Protein AF-A0A8J3V125-F1 (afdb_monomer_lite)

Foldseek 3Di:
DVLLVVLQVLLAVPDPVCLVVLLVQCPPPDLSSVLSSLSSQQPPPNYPDDDHDDCVSQQVSLLCQLVPPPDVSSVLSSLRRLLVCCPPDPSSQVSLVCQLVDPPDPSSVLSSQLSHPPHVVVDDD

Sequence (125 aa):
MVREQCCKLLDHLLVEDAVDEMIAMLDDPVPSVRVAAVHALSCDRCKTDACRPAEALVLAPGLRLLRHDPDAHVRAMAVELVGRFVHTSVEAEAALMRARQADPSTAVRKKSGWYAPGGTIYRRT

Organism: NCBI:txid487172

Secondary structure (DSSP, 8-state):
-HHHHHHHHHHHH--GGGHHHHHHGGG-SSHHHHHHHHHHHH-TTT-SS-----HHHHHHHHHHHHHH-S-HHHHHHHHHHHHTTTTT-HHHHHHHHHHHHH-S-HHHHHHHHHHSTT-SS----

Structure (mmCIF, N/CA/C/O backbone):
data_AF-A0A8J3V125-F1
#
_entry.id   AF-A0A8J3V125-F1
#
loop_
_atom_site.group_PDB
_atom_site.id
_atom_site.type_symbol
_atom_site.label_atom_id
_atom_site.label_alt_id
_atom_site.label_comp_id
_atom_site.label_asym_id
_atom_site.label_entity_id
_atom_site.label_seq_id
_atom_site.pdbx_PDB_ins_code
_atom_site.Cartn_x
_atom_site.Cartn_y
_atom_site.Cartn_z
_atom_site.occupancy
_atom_site.B_iso_or_equiv
_atom_site.auth_seq_id
_atom_site.auth_comp_id
_atom_site.auth_asym_id
_atom_site.auth_atom_id
_atom_site.pdbx_PDB_model_num
ATOM 1 N N . MET A 1 1 ? -6.720 -7.391 -18.626 1.00 78.19 1 MET A N 1
ATOM 2 C CA . MET A 1 1 ? -7.907 -6.583 -18.982 1.00 78.19 1 MET A CA 1
ATOM 3 C C . MET A 1 1 ? -9.095 -6.882 -18.074 1.00 78.19 1 MET A C 1
ATOM 5 O O . MET A 1 1 ? -9.390 -6.008 -17.284 1.00 78.19 1 MET A O 1
ATOM 9 N N . VAL A 1 2 ? -9.723 -8.069 -18.080 1.00 94.56 2 VAL A N 1
ATOM 10 C CA . VAL A 1 2 ? -10.923 -8.328 -17.236 1.00 94.56 2 VAL A CA 1
ATOM 11 C C . VAL A 1 2 ? -10.672 -8.100 -15.738 1.00 94.56 2 VAL A C 1
ATOM 13 O O . VAL A 1 2 ? -11.331 -7.256 -15.151 1.00 94.56 2 VAL A O 1
ATOM 16 N N . ARG A 1 3 ? -9.665 -8.759 -15.142 1.00 95.69 3 ARG A N 1
ATOM 17 C CA . ARG A 1 3 ? -9.340 -8.617 -13.704 1.00 95.69 3 ARG A CA 1
ATOM 18 C C . ARG A 1 3 ? -9.099 -7.167 -13.279 1.00 95.69 3 ARG A C 1
ATOM 20 O O . ARG A 1 3 ? -9.672 -6.705 -12.307 1.00 95.69 3 ARG A O 1
ATOM 27 N N . GLU A 1 4 ? -8.320 -6.426 -14.064 1.00 96.38 4 GLU A N 1
ATOM 28 C CA . GLU A 1 4 ? -8.062 -5.002 -13.818 1.00 96.38 4 GLU A CA 1
ATOM 29 C C . GLU A 1 4 ? -9.354 -4.173 -13.831 1.00 96.38 4 GLU A C 1
ATOM 31 O O . GLU A 1 4 ? -9.537 -3.311 -12.978 1.00 96.38 4 GLU A O 1
ATOM 36 N N . GLN A 1 5 ? -10.252 -4.427 -14.788 1.00 95.12 5 GLN A N 1
ATOM 37 C CA . GLN A 1 5 ? -11.532 -3.721 -14.866 1.00 95.12 5 GLN A CA 1
ATOM 38 C C . GLN A 1 5 ? -12.461 -4.104 -13.710 1.00 95.12 5 GLN A C 1
ATOM 40 O O . GLN A 1 5 ? -13.132 -3.229 -13.174 1.00 95.12 5 GLN A O 1
ATOM 45 N N . CYS A 1 6 ? -12.447 -5.364 -13.265 1.00 94.81 6 CYS A N 1
ATOM 46 C CA . CYS A 1 6 ? -13.151 -5.771 -12.049 1.00 94.81 6 CYS A CA 1
ATOM 47 C C . CYS A 1 6 ? -12.616 -5.022 -10.822 1.00 94.81 6 CYS A C 1
ATOM 49 O O . CYS A 1 6 ? -13.411 -4.490 -10.056 1.00 94.81 6 CYS A O 1
ATOM 51 N N . CYS A 1 7 ? -11.291 -4.898 -10.668 1.00 94.88 7 CYS A N 1
ATOM 52 C CA . CYS A 1 7 ? -10.706 -4.115 -9.577 1.00 94.88 7 CYS A CA 1
ATOM 53 C C . CYS A 1 7 ? -11.135 -2.644 -9.627 1.00 94.88 7 CYS A C 1
ATOM 55 O O . CYS A 1 7 ? -11.462 -2.072 -8.597 1.00 94.88 7 CYS A O 1
ATOM 57 N N . LYS A 1 8 ? -11.183 -2.035 -10.819 1.00 93.25 8 LYS A N 1
ATOM 58 C CA . LYS A 1 8 ? -11.652 -0.648 -10.990 1.00 93.25 8 LYS A CA 1
ATOM 59 C C . LYS A 1 8 ? -13.137 -0.482 -10.682 1.00 93.25 8 LYS A C 1
ATOM 61 O O . LYS A 1 8 ? -13.525 0.528 -10.115 1.00 93.25 8 LYS A O 1
ATOM 66 N N . LEU A 1 9 ? -13.968 -1.459 -11.038 1.00 92.44 9 LEU A N 1
ATOM 67 C CA . LEU A 1 9 ? -15.381 -1.450 -10.667 1.00 92.44 9 LEU A CA 1
ATOM 68 C C . LEU A 1 9 ? -15.539 -1.530 -9.141 1.00 92.44 9 LEU A C 1
ATOM 70 O O . LEU A 1 9 ? -16.270 -0.739 -8.547 1.00 92.44 9 LEU A O 1
ATOM 74 N N . LEU A 1 10 ? -14.812 -2.454 -8.512 1.00 91.56 10 LEU A N 1
ATOM 75 C CA . LEU A 1 10 ? -14.825 -2.649 -7.064 1.00 91.56 10 LEU A CA 1
ATOM 76 C C . LEU A 1 10 ? -14.138 -1.513 -6.295 1.00 91.56 10 LEU A C 1
ATOM 78 O O . LEU A 1 10 ? -14.423 -1.347 -5.121 1.00 91.56 10 LEU A O 1
ATOM 82 N N . ASP A 1 11 ? -13.308 -0.677 -6.919 1.00 90.50 11 ASP A N 1
ATOM 83 C CA . ASP A 1 11 ? -12.802 0.548 -6.279 1.00 90.50 11 ASP A CA 1
ATOM 84 C C . ASP A 1 11 ? -13.940 1.504 -5.877 1.00 90.50 11 ASP A C 1
ATOM 86 O O . ASP A 1 11 ? -13.885 2.153 -4.831 1.00 90.50 11 ASP A O 1
ATOM 90 N N . HIS A 1 12 ? -15.008 1.540 -6.677 1.00 90.50 12 HIS A N 1
ATOM 91 C CA . HIS A 1 12 ? -16.193 2.348 -6.399 1.00 90.50 12 HIS A CA 1
ATOM 92 C C . HIS A 1 12 ? -17.241 1.608 -5.557 1.00 90.50 12 HIS A C 1
ATOM 94 O O . HIS A 1 12 ? -17.932 2.240 -4.758 1.00 90.50 12 HIS A O 1
ATOM 100 N N . LEU A 1 13 ? -17.352 0.286 -5.733 1.00 89.88 13 LEU A N 1
ATOM 101 C CA . LEU A 1 13 ? -18.458 -0.546 -5.235 1.00 89.88 13 LEU A CA 1
ATOM 102 C C . LEU A 1 13 ? -17.993 -1.695 -4.324 1.00 89.88 13 LEU A C 1
ATOM 104 O O . LEU A 1 13 ? -18.577 -2.778 -4.352 1.00 89.88 13 LEU A O 1
ATOM 108 N N . LEU A 1 14 ? -16.906 -1.504 -3.571 1.00 89.31 14 LEU A N 1
ATOM 109 C CA . LEU A 1 14 ? -16.365 -2.558 -2.713 1.00 89.31 14 LEU A CA 1
ATOM 110 C C . LEU A 1 14 ? -17.402 -2.992 -1.669 1.00 89.31 14 LEU A C 1
ATOM 112 O O . LEU A 1 14 ? -17.991 -2.155 -0.986 1.00 89.31 14 LEU A O 1
ATOM 116 N N . VAL A 1 15 ? -17.560 -4.304 -1.515 1.00 90.06 15 VAL A N 1
ATOM 117 C CA . VAL A 1 15 ? -18.377 -4.947 -0.478 1.00 90.06 15 VAL A CA 1
ATOM 118 C C . VAL A 1 15 ? -17.496 -5.859 0.372 1.00 90.06 15 VAL A C 1
ATOM 120 O O . VAL A 1 15 ? -16.454 -6.314 -0.102 1.00 90.06 15 VAL A O 1
ATOM 123 N N . GLU A 1 16 ? -17.906 -6.126 1.614 1.00 89.62 16 GLU A N 1
ATOM 124 C CA . GLU A 1 16 ? -17.122 -6.926 2.570 1.00 89.62 16 GLU A CA 1
ATOM 125 C C . GLU A 1 16 ? -16.783 -8.319 2.024 1.00 89.62 16 GLU A C 1
ATOM 127 O O . GLU A 1 16 ? -15.624 -8.726 2.083 1.00 89.62 16 GLU A O 1
ATOM 132 N N . ASP A 1 17 ? -17.750 -8.976 1.379 1.00 90.94 17 ASP A N 1
ATOM 133 C CA . ASP A 1 17 ? -17.594 -10.311 0.783 1.00 90.94 17 ASP A CA 1
ATOM 134 C C . ASP A 1 17 ? -16.564 -10.375 -0.356 1.00 90.94 17 ASP A C 1
ATOM 136 O O . ASP A 1 17 ? -16.200 -11.466 -0.767 1.00 90.94 17 ASP A O 1
ATOM 140 N N . ALA A 1 18 ? -16.118 -9.231 -0.890 1.00 92.44 18 ALA A N 1
ATOM 141 C CA . ALA A 1 18 ? -15.145 -9.155 -1.982 1.00 92.44 18 ALA A CA 1
ATOM 142 C C . ALA A 1 18 ? -13.748 -8.699 -1.519 1.00 92.44 18 ALA A C 1
ATOM 144 O O . ALA A 1 18 ? -12.850 -8.494 -2.345 1.00 92.44 18 ALA A O 1
ATOM 145 N N . VAL A 1 19 ? -13.558 -8.455 -0.215 1.00 93.69 19 VAL A N 1
ATOM 146 C CA . VAL A 1 19 ? -12.294 -7.935 0.329 1.00 93.69 19 VAL A CA 1
ATOM 147 C C . VAL A 1 19 ? -11.174 -8.963 0.194 1.00 93.69 19 VAL A C 1
ATOM 149 O O . VAL A 1 19 ? -10.066 -8.593 -0.200 1.00 93.69 19 VAL A O 1
ATOM 152 N N . ASP A 1 20 ? -11.454 -10.237 0.460 1.00 95.19 20 ASP A N 1
ATOM 153 C CA . ASP A 1 20 ? -10.453 -11.304 0.379 1.00 95.19 20 ASP A CA 1
ATOM 154 C C . ASP A 1 20 ? -9.996 -11.533 -1.069 1.00 95.19 20 ASP A C 1
ATOM 156 O O . ASP A 1 20 ? -8.795 -11.625 -1.340 1.00 95.19 20 ASP A O 1
ATOM 160 N N . GLU A 1 21 ? -10.919 -11.516 -2.034 1.00 95.31 21 GLU A N 1
ATOM 161 C CA . GLU A 1 21 ? -10.596 -11.566 -3.460 1.00 95.31 21 GLU A CA 1
ATOM 162 C C . GLU A 1 21 ? -9.778 -10.347 -3.887 1.00 95.31 21 GLU A C 1
ATOM 164 O O . GLU A 1 21 ? -8.826 -10.479 -4.661 1.00 95.31 21 GLU A O 1
ATOM 169 N N . MET A 1 22 ? -10.103 -9.160 -3.368 1.00 95.44 22 MET A N 1
ATOM 170 C CA . MET A 1 22 ? -9.336 -7.951 -3.656 1.00 95.44 22 MET A CA 1
ATOM 171 C C . MET A 1 22 ? -7.908 -8.037 -3.105 1.00 95.44 22 MET A C 1
ATOM 173 O O . MET A 1 22 ? -6.958 -7.629 -3.776 1.00 95.44 22 MET A O 1
ATOM 177 N N . ILE A 1 23 ? -7.734 -8.606 -1.910 1.00 97.06 23 ILE A N 1
ATOM 178 C CA . ILE A 1 23 ? -6.416 -8.866 -1.322 1.00 97.06 23 ILE A CA 1
ATOM 179 C C . ILE A 1 23 ? -5.649 -9.889 -2.164 1.00 97.06 23 ILE A C 1
ATOM 181 O O . ILE A 1 23 ? -4.462 -9.686 -2.417 1.00 97.06 23 ILE A O 1
ATOM 185 N N . ALA A 1 24 ? -6.304 -10.934 -2.674 1.00 97.25 24 ALA A N 1
ATOM 186 C CA . ALA A 1 24 ? -5.667 -11.903 -3.565 1.00 97.25 24 ALA A CA 1
ATOM 187 C C . ALA A 1 24 ? -5.150 -11.258 -4.867 1.00 97.25 24 ALA A C 1
ATOM 189 O O . ALA A 1 24 ? -4.112 -11.663 -5.395 1.00 97.25 24 ALA A O 1
ATOM 190 N N . MET A 1 25 ? -5.817 -10.213 -5.376 1.00 98.12 25 MET A N 1
ATOM 191 C CA . MET A 1 25 ? -5.358 -9.471 -6.562 1.00 98.12 25 MET A CA 1
ATOM 192 C C . MET A 1 25 ? -4.065 -8.676 -6.331 1.00 98.12 25 MET A C 1
ATOM 194 O O . MET A 1 25 ? -3.433 -8.244 -7.298 1.00 98.12 25 MET A O 1
ATOM 198 N N . LEU A 1 26 ? -3.617 -8.516 -5.083 1.00 98.12 26 LEU A N 1
ATOM 199 C CA . LEU A 1 26 ? -2.311 -7.932 -4.777 1.00 98.12 26 LEU A CA 1
ATOM 200 C C . LEU A 1 26 ? -1.142 -8.826 -5.203 1.00 98.12 26 LEU A C 1
ATOM 202 O O . LEU A 1 26 ? -0.041 -8.314 -5.363 1.00 98.12 26 LEU A O 1
ATOM 206 N N . ASP A 1 27 ? -1.364 -10.119 -5.438 1.00 97.69 27 ASP A N 1
ATOM 207 C CA . ASP A 1 27 ? -0.337 -11.052 -5.916 1.00 97.69 27 ASP A CA 1
ATOM 208 C C . ASP A 1 27 ? -0.516 -11.393 -7.415 1.00 97.69 27 ASP A C 1
ATOM 210 O O . ASP A 1 27 ? 0.105 -12.317 -7.942 1.00 97.69 27 ASP A O 1
ATOM 214 N N . ASP A 1 28 ? -1.350 -10.633 -8.138 1.00 98.38 28 ASP A N 1
ATOM 215 C CA . ASP A 1 28 ? -1.570 -10.820 -9.575 1.00 98.38 28 ASP A CA 1
ATOM 216 C C . ASP A 1 28 ? -0.257 -10.665 -10.367 1.00 98.38 28 ASP A C 1
ATOM 218 O O . ASP A 1 28 ? 0.478 -9.698 -10.139 1.00 98.38 28 ASP A O 1
ATOM 222 N N . PRO A 1 29 ? 0.052 -11.533 -11.351 1.00 97.69 29 PRO A N 1
ATOM 223 C CA . PRO A 1 29 ? 1.268 -11.394 -12.157 1.00 97.69 29 PRO A CA 1
ATOM 224 C C . PRO A 1 29 ? 1.337 -10.071 -12.938 1.00 97.69 29 PRO A C 1
ATOM 226 O O . PRO A 1 29 ? 2.430 -9.604 -13.263 1.00 97.69 29 PRO A O 1
ATOM 229 N N . VAL A 1 30 ? 0.195 -9.443 -13.233 1.00 98.19 30 VAL A N 1
ATOM 230 C CA . VAL A 1 30 ? 0.112 -8.215 -14.027 1.00 98.19 30 VAL A CA 1
ATOM 231 C C . VAL A 1 30 ? 0.154 -6.977 -13.116 1.00 98.19 30 VAL A C 1
ATOM 233 O O . VAL A 1 30 ? -0.776 -6.770 -12.333 1.00 98.19 30 VAL A O 1
ATOM 236 N N . PRO A 1 31 ? 1.157 -6.083 -13.254 1.00 98.31 31 PRO A N 1
ATOM 237 C CA . PRO A 1 31 ? 1.294 -4.906 -12.390 1.00 98.31 31 PRO A CA 1
ATOM 238 C C . PRO A 1 31 ? 0.085 -3.965 -12.398 1.00 98.31 31 PRO A C 1
ATOM 240 O O . PRO A 1 31 ? -0.258 -3.403 -11.361 1.00 98.31 31 PRO A O 1
ATOM 243 N N . SER A 1 32 ? -0.604 -3.815 -13.538 1.00 98.12 32 SER A N 1
ATOM 244 C CA . SER A 1 32 ? -1.799 -2.961 -13.622 1.00 98.12 32 SER A CA 1
ATOM 245 C C . SER A 1 32 ? -2.959 -3.480 -12.769 1.00 98.12 32 SER A C 1
ATOM 247 O O . SER A 1 32 ? -3.712 -2.678 -12.219 1.00 98.12 32 SER A O 1
ATOM 249 N N . VAL A 1 33 ? -3.080 -4.803 -12.602 1.00 98.50 33 VAL A N 1
ATOM 250 C CA . VAL A 1 33 ? -4.086 -5.401 -11.714 1.00 98.50 33 VAL A CA 1
ATOM 251 C C . VAL A 1 33 ? -3.725 -5.132 -10.259 1.00 98.50 33 VAL A C 1
ATOM 253 O O . VAL A 1 33 ? -4.584 -4.677 -9.509 1.00 98.50 33 VAL A O 1
ATOM 256 N N . ARG A 1 34 ? -2.451 -5.311 -9.881 1.00 98.56 34 ARG A N 1
ATOM 257 C CA . ARG A 1 34 ? -1.977 -4.998 -8.524 1.00 98.56 34 ARG A CA 1
ATOM 258 C C . ARG A 1 34 ? -2.193 -3.526 -8.180 1.00 98.56 34 ARG A C 1
ATOM 260 O O . ARG A 1 34 ? -2.700 -3.216 -7.112 1.00 98.56 34 ARG A O 1
ATOM 267 N N . VAL A 1 35 ? -1.887 -2.611 -9.101 1.00 98.25 35 VAL A N 1
ATOM 268 C CA . VAL A 1 35 ? -2.161 -1.169 -8.950 1.00 98.25 35 VAL A CA 1
ATOM 269 C C . VAL A 1 35 ? -3.645 -0.899 -8.713 1.00 98.25 35 VAL A C 1
ATOM 271 O O . VAL A 1 35 ? -3.981 -0.163 -7.785 1.00 98.25 35 VAL A O 1
ATOM 274 N N . ALA A 1 36 ? -4.525 -1.495 -9.521 1.00 97.31 36 ALA A N 1
ATOM 275 C CA . ALA A 1 36 ? -5.965 -1.319 -9.371 1.00 97.31 36 ALA A CA 1
ATOM 276 C C . ALA A 1 36 ? -6.469 -1.882 -8.031 1.00 97.31 36 ALA A C 1
ATOM 278 O O . ALA A 1 36 ? -7.257 -1.225 -7.359 1.00 97.31 36 ALA A O 1
ATOM 279 N N . ALA A 1 37 ? -5.967 -3.044 -7.608 1.00 97.56 37 ALA A N 1
ATOM 280 C CA . ALA A 1 37 ? -6.317 -3.654 -6.329 1.00 97.56 37 ALA A CA 1
ATOM 281 C C . ALA A 1 37 ? -5.829 -2.826 -5.130 1.00 97.56 37 ALA A C 1
ATOM 283 O O . ALA A 1 37 ? -6.590 -2.572 -4.199 1.00 97.56 37 ALA A O 1
ATOM 284 N N . VAL A 1 38 ? -4.591 -2.318 -5.171 1.00 97.25 38 VAL A N 1
ATOM 285 C CA . VAL A 1 38 ? -4.078 -1.421 -4.124 1.00 97.25 38 VAL A CA 1
ATOM 286 C C . VAL A 1 38 ? -4.929 -0.158 -4.028 1.00 97.25 38 VAL A C 1
ATOM 288 O O . VAL A 1 38 ? -5.253 0.253 -2.917 1.00 97.25 38 VAL A O 1
ATOM 291 N N . HIS A 1 39 ? -5.309 0.441 -5.162 1.00 95.38 39 HIS A N 1
ATOM 292 C CA . HIS A 1 39 ? -6.184 1.617 -5.179 1.00 95.38 39 HIS A CA 1
ATOM 293 C C . HIS A 1 39 ? -7.544 1.305 -4.538 1.00 95.38 39 HIS A C 1
ATOM 295 O O . HIS A 1 39 ? -7.966 2.015 -3.623 1.00 95.38 39 HIS A O 1
ATOM 301 N N . ALA A 1 40 ? -8.166 0.190 -4.938 1.00 93.94 40 ALA A N 1
ATOM 302 C CA . ALA A 1 40 ? -9.434 -0.278 -4.387 1.00 93.94 40 ALA A CA 1
ATOM 303 C C . ALA A 1 40 ? -9.374 -0.519 -2.872 1.00 93.94 40 ALA A C 1
ATOM 305 O O . ALA A 1 40 ? -10.348 -0.264 -2.169 1.00 93.94 40 ALA A O 1
ATOM 306 N N . LEU A 1 41 ? -8.230 -0.923 -2.320 1.00 94.06 41 LEU A N 1
ATOM 307 C CA . LEU A 1 41 ? -8.063 -1.120 -0.876 1.00 94.06 41 LEU A CA 1
ATOM 308 C C . LEU A 1 41 ? -7.645 0.150 -0.114 1.00 94.06 41 LEU A C 1
ATOM 310 O O . LEU A 1 41 ? -7.745 0.175 1.113 1.00 94.06 41 LEU A O 1
ATOM 314 N N . SER A 1 42 ? -7.173 1.203 -0.794 1.00 90.69 42 SER A N 1
ATOM 315 C CA . SER A 1 42 ? -6.574 2.383 -0.148 1.00 90.69 42 SER A CA 1
ATOM 316 C C . SER A 1 42 ? -7.371 3.680 -0.295 1.00 90.69 42 SER A C 1
ATOM 318 O O . SER A 1 42 ? -7.343 4.516 0.609 1.00 90.69 42 SER A O 1
ATOM 320 N N . CYS A 1 43 ? -8.067 3.881 -1.415 1.00 89.44 43 CYS A N 1
ATOM 321 C CA . CYS A 1 43 ? -8.632 5.179 -1.759 1.00 89.44 43 CYS A CA 1
ATOM 322 C C . CYS A 1 43 ? -10.026 5.369 -1.160 1.00 89.44 43 CYS A C 1
ATOM 324 O O . CYS A 1 43 ? -10.992 4.753 -1.601 1.00 89.44 43 CYS A O 1
ATOM 326 N N . ASP A 1 44 ? -10.161 6.267 -0.188 1.00 83.62 44 ASP A N 1
ATOM 327 C CA . ASP A 1 44 ? -11.474 6.610 0.373 1.00 83.62 44 ASP A CA 1
ATOM 328 C C . ASP A 1 44 ? -12.284 7.545 -0.540 1.00 83.62 44 ASP A C 1
ATOM 330 O O . ASP A 1 44 ? -13.499 7.620 -0.420 1.00 83.62 44 ASP A O 1
ATOM 334 N N . ARG A 1 45 ? -11.622 8.277 -1.448 1.00 84.75 45 ARG A N 1
ATOM 335 C CA . ARG A 1 45 ? -12.274 9.282 -2.310 1.00 84.75 45 ARG A CA 1
ATOM 336 C C . ARG A 1 45 ? -13.070 8.672 -3.460 1.00 84.75 45 ARG A C 1
ATOM 338 O O . ARG A 1 45 ? -14.017 9.296 -3.922 1.00 84.75 45 ARG A O 1
ATOM 345 N N . CYS A 1 46 ? -12.646 7.510 -3.955 1.00 85.50 46 CYS A N 1
ATOM 346 C CA . CYS A 1 46 ? -13.316 6.828 -5.063 1.00 85.50 46 CYS A CA 1
ATOM 347 C C . CYS A 1 46 ? -14.536 6.026 -4.600 1.00 85.50 46 CYS A C 1
ATOM 349 O O . CYS A 1 46 ? -15.426 5.759 -5.407 1.00 85.50 46 CYS A O 1
ATOM 351 N N . LYS A 1 47 ? -14.605 5.674 -3.312 1.00 80.62 47 LYS A N 1
ATOM 352 C CA . LYS A 1 47 ? -15.681 4.853 -2.759 1.00 80.62 47 LYS A CA 1
ATOM 353 C C . LYS A 1 47 ? -16.947 5.673 -2.571 1.00 80.62 47 LYS A C 1
ATOM 355 O O . LYS A 1 47 ? -16.932 6.704 -1.900 1.00 80.62 47 LYS A O 1
ATOM 360 N N . THR A 1 48 ? -18.044 5.190 -3.146 1.00 71.81 48 THR A N 1
ATOM 361 C CA . THR A 1 48 ? -19.382 5.750 -2.911 1.00 71.81 48 THR A CA 1
ATOM 362 C C . THR A 1 48 ? -20.056 5.150 -1.679 1.00 71.81 48 THR A C 1
ATOM 364 O O . THR A 1 48 ? -20.943 5.787 -1.120 1.00 71.81 48 THR A O 1
ATOM 367 N N . ASP A 1 49 ? -19.623 3.959 -1.252 1.00 62.41 49 ASP A N 1
ATOM 368 C CA . ASP A 1 49 ? -20.144 3.233 -0.088 1.00 62.41 49 ASP A CA 1
ATOM 369 C C . ASP A 1 49 ? -19.030 2.889 0.928 1.00 62.41 49 ASP A C 1
ATOM 371 O O . ASP A 1 49 ? -17.836 2.984 0.637 1.00 62.41 49 ASP A O 1
ATOM 375 N N . ALA A 1 50 ? -19.415 2.541 2.155 1.00 64.94 50 ALA A N 1
ATOM 376 C CA . ALA A 1 50 ? -18.588 2.610 3.358 1.00 64.94 50 ALA A CA 1
ATOM 377 C C . ALA A 1 50 ? -17.588 1.456 3.576 1.00 64.94 50 ALA A C 1
ATOM 379 O O . ALA A 1 50 ? -16.927 1.449 4.618 1.00 64.94 50 ALA A O 1
ATOM 380 N N . CYS A 1 51 ? -17.433 0.500 2.648 1.00 81.00 51 CYS A N 1
ATOM 381 C CA . CYS A 1 51 ? -16.537 -0.639 2.872 1.00 81.00 51 CYS A CA 1
ATOM 382 C C . CYS A 1 51 ? -15.071 -0.179 2.972 1.00 81.00 51 CYS A C 1
ATOM 384 O O . CYS A 1 51 ? -14.417 0.191 1.990 1.00 81.00 51 CYS A O 1
ATOM 386 N N . ARG A 1 52 ? -14.552 -0.193 4.202 1.00 84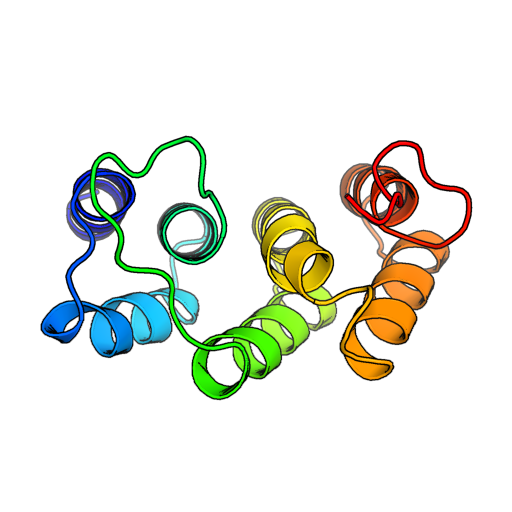.44 52 ARG A N 1
ATOM 387 C CA . ARG A 1 52 ? -13.181 0.176 4.555 1.00 84.44 52 ARG A CA 1
ATOM 388 C C . ARG A 1 52 ? -12.531 -1.040 5.210 1.00 84.44 52 ARG A C 1
ATOM 390 O O . ARG A 1 52 ? -12.799 -1.292 6.383 1.00 84.44 52 ARG A O 1
ATOM 397 N N . PRO A 1 53 ? -11.683 -1.784 4.480 1.00 86.81 53 PRO A N 1
ATOM 398 C CA . PRO A 1 53 ? -11.011 -2.952 5.033 1.00 86.81 53 PRO A CA 1
ATOM 399 C C . PRO A 1 53 ? -10.212 -2.601 6.291 1.00 86.81 53 PRO A C 1
ATOM 401 O O . PRO A 1 53 ? -9.535 -1.568 6.337 1.00 86.81 53 PRO A O 1
ATOM 404 N N . ALA A 1 54 ? -10.282 -3.468 7.300 1.00 89.69 54 ALA A N 1
ATOM 405 C CA . ALA A 1 54 ? -9.558 -3.288 8.551 1.00 89.69 54 ALA A CA 1
ATOM 406 C C . ALA A 1 54 ? -8.036 -3.321 8.334 1.00 89.69 54 ALA A C 1
ATOM 408 O O . ALA A 1 54 ? -7.535 -4.079 7.501 1.00 89.69 54 ALA A O 1
ATOM 409 N N . GLU A 1 55 ? -7.290 -2.559 9.144 1.00 92.69 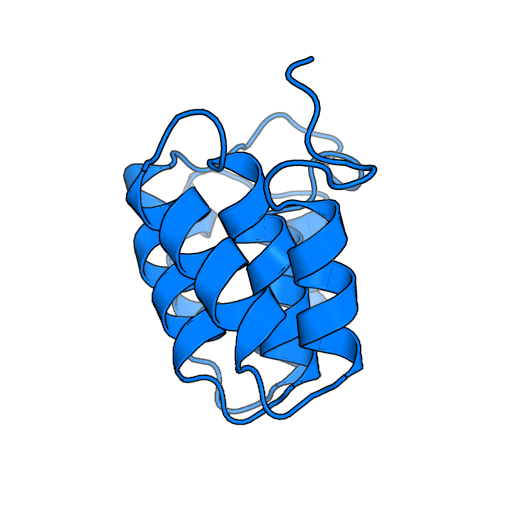55 GLU A N 1
ATOM 410 C CA . GLU A 1 55 ? -5.817 -2.511 9.116 1.00 92.69 55 GLU A CA 1
ATOM 411 C C . GLU A 1 55 ? -5.191 -3.914 9.113 1.00 92.69 55 GLU A C 1
ATOM 413 O O . GLU A 1 55 ? -4.302 -4.196 8.309 1.00 92.69 55 GLU A O 1
ATOM 418 N N . ALA A 1 56 ? -5.716 -4.811 9.955 1.00 93.31 56 ALA A N 1
ATOM 419 C CA . ALA A 1 56 ? -5.233 -6.181 10.113 1.00 93.31 56 ALA A CA 1
ATOM 420 C C . ALA A 1 56 ? -5.254 -7.007 8.814 1.00 93.31 56 ALA A C 1
ATOM 422 O O . ALA A 1 56 ? -4.454 -7.928 8.673 1.00 93.31 56 ALA A O 1
ATOM 423 N N . LEU A 1 57 ? -6.135 -6.674 7.864 1.00 94.50 57 LEU A N 1
ATOM 424 C CA . LEU A 1 57 ? -6.246 -7.381 6.588 1.00 94.50 57 LEU A CA 1
ATOM 425 C C . LEU A 1 57 ? -5.286 -6.825 5.533 1.00 94.50 57 LEU A C 1
ATOM 427 O O . LEU A 1 57 ? -4.728 -7.578 4.738 1.00 94.50 57 LEU A O 1
ATOM 431 N N . VAL A 1 58 ? -5.077 -5.506 5.514 1.00 95.56 58 VAL A N 1
ATOM 432 C CA . VAL A 1 58 ? -4.439 -4.831 4.369 1.00 95.56 58 VAL A CA 1
ATOM 433 C C . VAL A 1 58 ? -3.034 -4.305 4.641 1.00 95.56 58 VAL A C 1
ATOM 435 O O . VAL A 1 58 ? -2.265 -4.126 3.693 1.00 95.56 58 VAL A O 1
ATOM 438 N N . LEU A 1 59 ? -2.652 -4.084 5.904 1.00 96.94 59 LEU A N 1
ATOM 439 C CA . LEU A 1 59 ? -1.348 -3.501 6.217 1.00 96.94 59 LEU A CA 1
ATOM 440 C C . LEU A 1 59 ? -0.201 -4.448 5.846 1.00 96.94 59 LEU A C 1
ATOM 442 O O . LEU A 1 59 ? 0.718 -4.038 5.138 1.00 96.94 59 LEU A O 1
ATOM 446 N N . ALA A 1 60 ? -0.258 -5.717 6.261 1.00 97.75 60 ALA A N 1
ATOM 447 C CA . ALA A 1 60 ? 0.805 -6.680 5.963 1.00 97.75 60 ALA A CA 1
ATOM 448 C C . ALA A 1 60 ? 1.011 -6.896 4.442 1.00 97.75 60 ALA A C 1
ATOM 450 O O . ALA A 1 60 ? 2.159 -6.813 3.986 1.00 97.75 60 ALA A O 1
ATOM 451 N N . PRO A 1 61 ? -0.044 -7.079 3.617 1.00 97.94 61 PRO A N 1
ATOM 452 C CA . PRO A 1 61 ? 0.097 -7.074 2.160 1.00 97.94 61 PRO A CA 1
ATOM 453 C C . PRO A 1 61 ? 0.671 -5.767 1.597 1.00 97.94 61 PRO A C 1
ATOM 455 O O . PRO A 1 61 ? 1.580 -5.805 0.767 1.00 97.94 61 PRO A O 1
ATOM 458 N N . GLY A 1 62 ? 0.214 -4.606 2.079 1.00 98.19 62 GLY A N 1
ATOM 459 C CA . GLY A 1 62 ? 0.732 -3.306 1.644 1.00 98.19 62 GLY A CA 1
ATOM 460 C C . GLY A 1 62 ? 2.227 -3.131 1.928 1.00 98.19 62 GLY A C 1
ATOM 461 O O . GLY A 1 62 ? 2.984 -2.687 1.062 1.00 98.19 62 GLY A O 1
ATOM 462 N N . LEU A 1 63 ? 2.681 -3.549 3.111 1.00 98.62 63 LEU A N 1
ATOM 463 C CA . LEU A 1 63 ? 4.094 -3.538 3.492 1.00 98.62 63 LEU A CA 1
ATOM 464 C C . LEU A 1 63 ? 4.936 -4.474 2.619 1.00 98.62 63 LEU A C 1
ATOM 466 O O . LEU A 1 63 ? 6.056 -4.111 2.248 1.00 98.62 63 LEU A O 1
ATOM 470 N N . ARG A 1 64 ? 4.410 -5.658 2.272 1.00 98.50 64 ARG A N 1
ATOM 471 C CA . ARG A 1 64 ? 5.065 -6.600 1.351 1.00 98.50 64 ARG A CA 1
ATOM 472 C C . ARG A 1 64 ? 5.255 -5.969 -0.025 1.00 98.50 64 ARG A C 1
ATOM 474 O O . ARG A 1 64 ? 6.372 -5.991 -0.539 1.00 98.50 64 ARG A O 1
ATOM 481 N N . LEU A 1 65 ? 4.206 -5.363 -0.585 1.00 98.69 65 LEU A N 1
ATOM 482 C CA . LEU A 1 65 ? 4.280 -4.692 -1.883 1.00 98.69 65 LEU A CA 1
ATOM 483 C C . LEU A 1 65 ? 5.290 -3.548 -1.869 1.00 98.69 65 LEU A C 1
ATOM 485 O O . LEU A 1 65 ? 6.179 -3.513 -2.715 1.00 98.69 65 LEU A O 1
ATOM 489 N N . LEU A 1 66 ? 5.222 -2.662 -0.872 1.00 98.75 66 LEU A N 1
ATOM 490 C CA . LEU A 1 66 ? 6.156 -1.541 -0.746 1.00 98.75 66 LEU A CA 1
ATOM 491 C C . LEU A 1 66 ? 7.619 -2.002 -0.662 1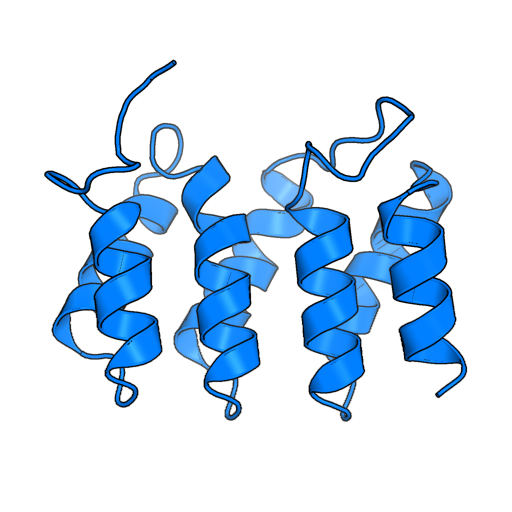.00 98.75 66 LEU A C 1
ATOM 493 O O . LEU A 1 66 ? 8.512 -1.293 -1.116 1.00 98.75 66 LEU A O 1
ATOM 497 N N . ARG A 1 67 ? 7.879 -3.178 -0.083 1.00 98.19 67 ARG A N 1
ATOM 498 C CA . ARG A 1 67 ? 9.239 -3.691 0.126 1.00 98.19 67 ARG A CA 1
ATOM 499 C C . ARG A 1 67 ? 9.775 -4.509 -1.044 1.00 98.19 67 ARG A C 1
ATOM 501 O O . ARG A 1 67 ? 10.982 -4.491 -1.277 1.00 98.19 67 ARG A O 1
ATOM 508 N N . HIS A 1 68 ? 8.912 -5.256 -1.728 1.00 97.94 68 HIS A N 1
ATOM 509 C CA . HIS A 1 68 ? 9.344 -6.347 -2.601 1.00 97.94 68 HIS A CA 1
ATOM 510 C C . HIS A 1 68 ? 8.747 -6.328 -4.004 1.00 97.94 68 HIS A C 1
ATOM 512 O O . HIS A 1 68 ? 9.229 -7.086 -4.843 1.00 97.94 68 HIS A O 1
ATOM 518 N N . ASP A 1 69 ? 7.739 -5.497 -4.295 1.00 98.69 69 ASP A N 1
ATOM 519 C CA . ASP A 1 69 ? 7.170 -5.501 -5.641 1.00 98.69 69 ASP A CA 1
ATOM 520 C C . ASP A 1 69 ? 8.217 -5.031 -6.668 1.00 98.69 69 ASP A C 1
ATOM 522 O O . ASP A 1 69 ? 8.833 -3.972 -6.475 1.00 98.69 69 ASP A O 1
ATOM 526 N N . PRO A 1 70 ? 8.452 -5.785 -7.758 1.00 98.25 70 PRO A N 1
ATOM 527 C CA . PRO A 1 70 ? 9.428 -5.392 -8.770 1.00 98.25 70 PRO A CA 1
ATOM 528 C C . PRO A 1 70 ? 9.029 -4.091 -9.480 1.00 98.25 70 PRO A C 1
ATOM 530 O O . PRO A 1 70 ? 9.896 -3.321 -9.900 1.00 98.25 70 PRO A O 1
ATOM 533 N N . ASP A 1 71 ? 7.730 -3.809 -9.578 1.00 98.75 71 ASP A N 1
ATOM 534 C CA . ASP A 1 71 ? 7.198 -2.657 -10.283 1.00 98.75 71 ASP A CA 1
ATOM 535 C C . ASP A 1 71 ? 7.144 -1.419 -9.372 1.00 98.75 71 ASP A C 1
ATOM 537 O O . ASP A 1 71 ? 6.482 -1.377 -8.332 1.00 98.75 71 ASP A O 1
ATOM 541 N N . ALA A 1 72 ? 7.852 -0.362 -9.774 1.00 98.62 72 ALA A N 1
ATOM 542 C CA . ALA A 1 72 ? 7.935 0.868 -8.992 1.00 98.62 72 ALA A CA 1
ATOM 543 C C . ALA A 1 72 ? 6.591 1.605 -8.870 1.00 98.62 72 ALA A C 1
ATOM 545 O O . ALA A 1 72 ? 6.389 2.341 -7.902 1.00 98.62 72 ALA A O 1
ATOM 546 N N . HIS A 1 73 ? 5.678 1.439 -9.830 1.00 98.56 73 HIS A N 1
ATOM 547 C CA . HIS A 1 73 ? 4.350 2.029 -9.753 1.00 98.56 73 HIS A CA 1
ATOM 548 C C . HIS A 1 73 ? 3.493 1.302 -8.715 1.00 98.56 73 HIS A C 1
ATOM 550 O O . HIS A 1 73 ? 2.856 1.971 -7.901 1.00 98.56 73 HIS A O 1
ATOM 556 N N . VAL A 1 74 ? 3.565 -0.033 -8.648 1.00 98.81 74 VAL A N 1
ATOM 557 C CA . VAL A 1 74 ? 2.910 -0.806 -7.577 1.00 98.81 74 VAL A CA 1
ATOM 558 C C . VAL A 1 74 ? 3.446 -0.387 -6.207 1.00 98.81 74 VAL A C 1
ATOM 560 O O . VAL A 1 74 ? 2.654 -0.068 -5.319 1.00 98.81 74 VAL A O 1
ATOM 563 N N . ARG A 1 75 ? 4.773 -0.268 -6.039 1.00 98.81 75 ARG A N 1
ATOM 564 C CA . ARG A 1 75 ? 5.363 0.230 -4.779 1.00 98.81 75 ARG A CA 1
ATOM 565 C C . ARG A 1 75 ? 4.883 1.638 -4.430 1.00 98.81 75 ARG A C 1
ATOM 567 O O . ARG A 1 75 ? 4.537 1.909 -3.283 1.00 98.81 75 ARG A O 1
ATOM 574 N N . ALA A 1 76 ? 4.798 2.536 -5.412 1.00 98.38 76 ALA A N 1
ATOM 575 C CA . ALA A 1 76 ? 4.270 3.881 -5.200 1.00 98.38 76 ALA A CA 1
ATOM 576 C C . ALA A 1 76 ? 2.783 3.869 -4.806 1.00 98.38 76 ALA A C 1
ATOM 578 O O . ALA A 1 76 ? 2.351 4.723 -4.036 1.00 98.38 76 ALA A O 1
ATOM 579 N N . MET A 1 77 ? 1.975 2.941 -5.314 1.00 97.81 77 MET A N 1
ATOM 580 C CA . MET A 1 77 ? 0.590 2.778 -4.863 1.00 97.81 77 MET A CA 1
ATOM 581 C C . MET A 1 77 ? 0.526 2.212 -3.444 1.00 97.81 77 MET A C 1
ATOM 583 O O . MET A 1 77 ? -0.253 2.703 -2.631 1.00 97.81 77 MET A O 1
ATOM 587 N N . ALA A 1 78 ? 1.400 1.263 -3.103 1.00 98.44 78 ALA A N 1
ATOM 588 C CA . ALA A 1 78 ? 1.481 0.696 -1.759 1.00 98.44 78 ALA A CA 1
ATOM 589 C C . ALA A 1 78 ? 1.806 1.753 -0.688 1.00 98.44 78 ALA A C 1
ATOM 591 O O . ALA A 1 78 ? 1.309 1.652 0.430 1.00 98.44 78 ALA A O 1
ATOM 592 N N . VAL A 1 79 ? 2.553 2.812 -1.033 1.00 98.31 79 VAL A N 1
ATOM 593 C CA . VAL A 1 79 ? 2.755 3.981 -0.153 1.00 98.31 79 VAL A CA 1
ATOM 594 C C . VAL A 1 79 ? 1.431 4.595 0.308 1.00 98.31 79 VAL A C 1
ATOM 596 O O . VAL A 1 79 ? 1.332 4.989 1.464 1.00 98.31 79 VAL A O 1
ATOM 599 N N . GLU A 1 80 ? 0.416 4.685 -0.558 1.00 95.12 80 GLU A N 1
ATOM 600 C CA . GLU A 1 80 ? -0.884 5.258 -0.175 1.00 95.12 80 GLU A CA 1
ATOM 601 C C . GLU A 1 80 ? -1.620 4.349 0.802 1.00 95.12 80 GLU A C 1
ATOM 603 O O . GLU A 1 80 ? -2.143 4.832 1.800 1.00 95.12 80 GLU A O 1
ATOM 608 N N . LEU A 1 81 ? -1.608 3.034 0.552 1.00 95.88 81 LEU A N 1
ATOM 609 C CA . LEU A 1 81 ? -2.223 2.050 1.441 1.00 95.88 81 LEU A CA 1
ATOM 610 C C . LEU A 1 81 ? -1.560 2.051 2.824 1.00 95.88 81 LEU A C 1
ATOM 612 O O . LEU A 1 81 ? -2.247 2.178 3.832 1.00 95.88 81 LEU A O 1
ATOM 616 N N . VAL A 1 82 ? -0.228 1.962 2.868 1.00 97.75 82 VAL A N 1
ATOM 617 C CA . VAL A 1 82 ? 0.554 1.987 4.116 1.00 97.75 82 VAL A CA 1
ATOM 618 C C . VAL A 1 82 ? 0.414 3.340 4.822 1.00 97.75 82 VAL A C 1
ATOM 620 O O . VAL A 1 82 ? 0.295 3.393 6.044 1.00 97.75 82 VAL A O 1
ATOM 623 N N . GLY A 1 83 ? 0.358 4.434 4.059 1.00 95.56 83 GLY A N 1
ATOM 624 C CA . GLY A 1 83 ? 0.178 5.798 4.556 1.00 95.56 83 GLY A CA 1
ATOM 625 C C . GLY A 1 83 ? -1.074 6.002 5.405 1.00 95.56 83 GLY A C 1
ATOM 626 O O . GLY A 1 83 ? -1.038 6.816 6.324 1.00 95.56 83 GLY A O 1
ATOM 627 N N . ARG A 1 84 ? -2.145 5.229 5.176 1.00 92.75 84 ARG A N 1
ATOM 628 C CA . ARG A 1 84 ? -3.377 5.285 5.989 1.00 92.75 84 ARG A CA 1
ATOM 629 C C . ARG A 1 84 ? -3.132 4.948 7.457 1.00 92.75 84 ARG A C 1
ATOM 631 O O . ARG A 1 84 ? -3.819 5.469 8.327 1.00 92.75 84 ARG A O 1
ATOM 638 N N . PHE A 1 85 ? -2.141 4.103 7.719 1.00 94.88 85 PHE A N 1
ATOM 639 C CA . PHE A 1 85 ? -1.849 3.562 9.044 1.00 94.88 85 PHE A CA 1
ATOM 640 C C . PHE A 1 85 ? -0.605 4.199 9.668 1.00 94.88 85 PHE A C 1
ATOM 642 O O . PHE A 1 85 ? -0.138 3.760 10.714 1.00 94.88 85 PHE A O 1
ATOM 649 N N . VAL A 1 86 ? -0.051 5.257 9.062 1.00 95.38 86 VAL A N 1
ATOM 650 C CA . VAL A 1 86 ? 1.211 5.855 9.525 1.00 95.38 86 VAL A CA 1
ATOM 651 C C . VAL A 1 86 ? 1.129 6.414 10.950 1.00 95.38 86 VAL A C 1
ATOM 653 O O . VAL A 1 86 ? 2.127 6.467 11.655 1.00 95.38 86 VAL A O 1
ATOM 656 N N . HIS A 1 87 ? -0.061 6.812 11.402 1.00 93.44 87 HIS A N 1
ATOM 657 C CA . HIS A 1 87 ? -0.267 7.374 12.739 1.00 93.44 87 HIS A CA 1
ATOM 658 C C . HIS A 1 87 ? -0.724 6.352 13.789 1.00 93.44 87 HIS A C 1
ATOM 660 O O . HIS A 1 87 ? -0.799 6.712 14.969 1.00 93.44 87 HIS A O 1
ATOM 666 N N . THR A 1 88 ? -1.044 5.124 13.366 1.00 93.56 88 THR A N 1
ATOM 667 C CA . THR A 1 88 ? -1.525 4.019 14.214 1.00 93.56 88 THR A CA 1
ATOM 668 C C . THR A 1 88 ? -0.546 2.847 14.267 1.00 93.56 88 THR A C 1
ATOM 670 O O . THR A 1 88 ? -0.575 2.087 15.231 1.00 93.56 88 THR A O 1
ATOM 673 N N . SER A 1 89 ? 0.368 2.736 13.297 1.00 95.75 89 SER A N 1
ATOM 674 C CA . SER A 1 89 ? 1.322 1.637 13.173 1.00 95.75 89 SER A CA 1
ATOM 675 C C . SER A 1 89 ? 2.760 2.129 13.027 1.00 95.75 89 SER A C 1
ATOM 677 O O . SER A 1 89 ? 3.152 2.739 12.029 1.00 95.75 89 SER A O 1
ATOM 679 N N . VAL A 1 90 ? 3.589 1.769 14.010 1.00 96.38 90 VAL A N 1
ATOM 680 C CA . VAL A 1 90 ? 5.041 2.015 13.986 1.00 96.38 90 VAL A CA 1
ATOM 681 C C . VAL A 1 90 ? 5.699 1.311 12.794 1.00 96.38 90 VAL A C 1
ATOM 683 O O . VAL A 1 90 ? 6.668 1.815 12.226 1.00 96.38 90 VAL A O 1
ATOM 686 N N . GLU A 1 91 ? 5.170 0.157 12.376 1.00 97.56 91 GLU A N 1
ATOM 687 C CA . GLU A 1 91 ? 5.691 -0.557 11.212 1.00 97.56 91 GLU A CA 1
ATOM 688 C C . GLU A 1 91 ? 5.412 0.202 9.909 1.00 97.56 91 GLU A C 1
ATOM 690 O O . GLU A 1 91 ? 6.304 0.301 9.060 1.00 97.56 91 GLU A O 1
ATOM 695 N N . ALA A 1 92 ? 4.219 0.792 9.771 1.00 97.81 92 ALA A N 1
ATOM 696 C CA . ALA A 1 92 ? 3.870 1.629 8.627 1.00 97.81 92 ALA A CA 1
ATOM 697 C C . ALA A 1 92 ? 4.791 2.856 8.524 1.00 97.81 92 ALA A C 1
ATOM 699 O O . ALA A 1 92 ? 5.371 3.108 7.464 1.00 97.81 92 ALA A O 1
ATOM 700 N N . GLU A 1 93 ? 5.003 3.572 9.634 1.00 97.88 93 GLU A N 1
ATOM 701 C CA . GLU A 1 93 ? 5.925 4.713 9.685 1.00 97.88 93 GLU A CA 1
ATOM 702 C C . GLU A 1 93 ? 7.358 4.308 9.312 1.00 97.88 93 GLU A C 1
ATOM 704 O O . GLU A 1 93 ? 7.983 4.925 8.441 1.00 97.88 93 GLU A O 1
ATOM 709 N N . ALA A 1 94 ? 7.867 3.224 9.904 1.00 98.25 94 ALA A N 1
ATOM 710 C CA . ALA A 1 94 ? 9.208 2.728 9.620 1.00 98.25 94 ALA A CA 1
ATOM 711 C C . ALA A 1 94 ? 9.375 2.316 8.148 1.00 98.25 94 ALA A C 1
ATOM 713 O O . ALA A 1 94 ? 10.418 2.578 7.543 1.00 98.25 94 ALA A O 1
ATOM 714 N N . ALA A 1 95 ? 8.364 1.685 7.547 1.00 98.56 95 ALA A N 1
ATOM 715 C CA . ALA A 1 95 ? 8.398 1.293 6.143 1.00 98.56 95 ALA A CA 1
ATOM 716 C C . ALA A 1 95 ? 8.431 2.507 5.204 1.00 98.56 95 ALA A C 1
ATOM 718 O O . ALA A 1 95 ? 9.245 2.534 4.278 1.00 98.56 95 ALA A O 1
ATOM 719 N N . LEU A 1 96 ? 7.628 3.539 5.474 1.00 98.50 96 LEU A N 1
ATOM 720 C CA . LEU A 1 96 ? 7.619 4.780 4.693 1.00 98.50 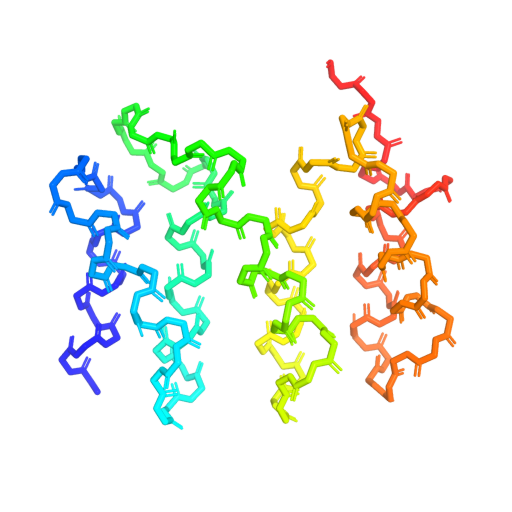96 LEU A CA 1
ATOM 721 C C . LEU A 1 96 ? 8.936 5.548 4.820 1.00 98.50 96 LEU A C 1
ATOM 723 O O . LEU A 1 96 ? 9.462 6.048 3.824 1.00 98.50 96 LEU A O 1
ATOM 727 N N . MET A 1 97 ? 9.519 5.592 6.019 1.00 98.44 97 MET A N 1
ATOM 728 C CA . MET A 1 97 ? 10.838 6.187 6.243 1.00 98.44 97 MET A CA 1
ATOM 729 C C . MET A 1 97 ? 11.940 5.450 5.474 1.00 98.44 97 MET A C 1
ATOM 731 O O . MET A 1 97 ? 12.766 6.097 4.827 1.00 98.44 97 MET A O 1
ATOM 735 N N . ARG A 1 98 ? 11.933 4.110 5.474 1.00 98.44 98 ARG A N 1
ATOM 736 C CA . ARG A 1 98 ? 12.879 3.305 4.680 1.00 98.44 98 ARG A CA 1
ATOM 737 C C . ARG A 1 98 ? 12.697 3.533 3.181 1.00 98.44 98 ARG A C 1
ATOM 739 O O . ARG A 1 98 ? 13.677 3.811 2.494 1.00 98.44 98 ARG A O 1
ATOM 746 N N . ALA A 1 99 ? 11.463 3.476 2.679 1.00 98.56 99 ALA A N 1
ATOM 747 C CA . ALA A 1 99 ? 11.169 3.685 1.263 1.00 98.56 99 ALA A CA 1
ATOM 748 C C . ALA A 1 99 ? 11.571 5.094 0.803 1.00 98.56 99 ALA A C 1
ATOM 750 O O . ALA A 1 99 ? 12.183 5.246 -0.250 1.00 98.56 99 ALA A O 1
ATOM 751 N N . ARG A 1 100 ? 11.334 6.125 1.627 1.00 98.38 100 ARG A N 1
ATOM 752 C CA . ARG A 1 100 ? 11.801 7.501 1.386 1.00 98.38 100 ARG A CA 1
ATOM 753 C C . ARG A 1 100 ? 13.318 7.581 1.193 1.00 98.38 100 ARG A C 1
ATOM 755 O O . ARG A 1 100 ? 13.774 8.362 0.362 1.00 98.38 100 ARG A O 1
ATOM 762 N N . GLN A 1 101 ? 14.086 6.820 1.969 1.00 98.19 101 GLN A N 1
ATOM 763 C CA . GLN A 1 101 ? 15.549 6.883 1.971 1.00 98.19 101 GLN A CA 1
ATOM 764 C C . GLN A 1 101 ? 16.180 6.023 0.871 1.00 98.19 101 GLN A C 1
ATOM 766 O O . GLN A 1 101 ? 17.128 6.466 0.228 1.00 98.19 101 GLN A O 1
ATOM 771 N N . ALA A 1 102 ? 15.657 4.815 0.654 1.00 97.81 102 ALA A N 1
ATOM 772 C CA . ALA A 1 102 ? 16.389 3.756 -0.036 1.00 97.81 102 ALA A CA 1
ATOM 773 C C . ALA A 1 102 ? 15.644 3.099 -1.210 1.00 97.81 102 ALA A C 1
ATOM 775 O O . ALA A 1 102 ? 16.238 2.247 -1.869 1.00 97.81 102 ALA A O 1
ATOM 776 N N . ASP A 1 103 ? 14.387 3.462 -1.513 1.00 98.69 103 ASP A N 1
ATOM 777 C CA . ASP A 1 103 ? 13.729 2.880 -2.692 1.00 98.69 103 ASP A CA 1
ATOM 778 C C . ASP A 1 103 ? 14.510 3.243 -3.972 1.00 98.69 103 ASP A C 1
ATOM 780 O O . ASP A 1 103 ? 14.868 4.416 -4.143 1.00 98.69 103 ASP A O 1
ATOM 784 N N . PRO A 1 104 ? 14.761 2.294 -4.895 1.00 98.31 104 PRO A N 1
ATOM 785 C CA . PRO A 1 104 ? 15.467 2.577 -6.146 1.00 98.31 104 PRO A CA 1
ATOM 786 C C . PRO A 1 104 ? 14.802 3.679 -6.986 1.00 98.31 104 PRO A C 1
ATOM 788 O O . PRO A 1 104 ? 15.479 4.480 -7.634 1.00 98.31 104 PRO A O 1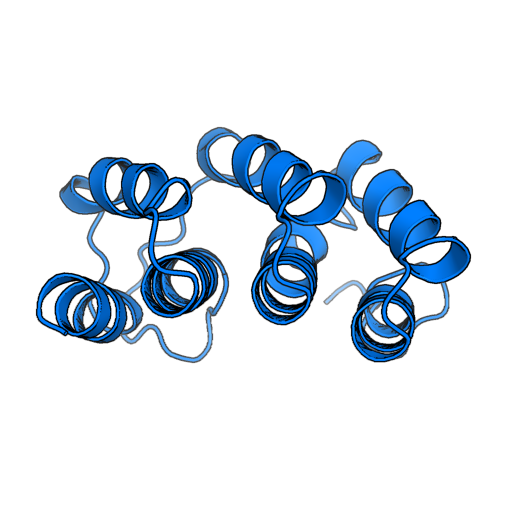
ATOM 791 N N . SER A 1 105 ? 13.472 3.772 -6.942 1.00 98.69 105 SER A N 1
ATOM 792 C CA . SER A 1 105 ? 12.687 4.741 -7.699 1.00 98.69 105 SER A CA 1
ATOM 793 C C . SER A 1 105 ? 12.594 6.089 -6.987 1.00 98.69 105 SER A C 1
ATOM 795 O O . SER A 1 105 ? 12.073 6.206 -5.877 1.00 98.69 105 SER A O 1
ATOM 797 N N . THR A 1 106 ? 13.012 7.155 -7.675 1.00 98.38 106 THR A N 1
ATOM 798 C CA . THR A 1 106 ? 12.845 8.547 -7.215 1.00 98.38 106 THR A CA 1
ATOM 799 C C . THR A 1 106 ? 11.383 8.891 -6.929 1.00 98.38 106 THR A C 1
ATOM 801 O O . THR A 1 106 ? 11.099 9.621 -5.978 1.00 98.38 106 THR A O 1
ATOM 804 N N . ALA A 1 107 ? 10.450 8.350 -7.718 1.00 97.62 107 ALA A N 1
ATOM 805 C CA . ALA A 1 107 ? 9.020 8.578 -7.549 1.00 97.62 107 ALA A CA 1
ATOM 806 C C . ALA A 1 107 ? 8.500 7.961 -6.244 1.00 97.62 107 ALA A C 1
ATOM 808 O O . ALA A 1 107 ? 7.767 8.624 -5.506 1.00 97.62 107 ALA A O 1
ATOM 809 N N . VAL A 1 108 ? 8.930 6.736 -5.918 1.00 98.69 108 VAL A N 1
ATOM 810 C CA . VAL A 1 108 ? 8.560 6.073 -4.658 1.00 98.69 108 VAL A CA 1
ATOM 811 C C . VAL A 1 108 ? 9.162 6.818 -3.471 1.00 98.69 108 VAL A C 1
ATOM 813 O O . VAL A 1 108 ? 8.441 7.096 -2.511 1.00 98.69 108 VAL A O 1
ATOM 816 N N . ARG A 1 109 ? 10.436 7.236 -3.554 1.00 98.69 109 ARG A N 1
ATOM 817 C CA . ARG A 1 109 ? 11.078 8.042 -2.501 1.00 98.69 109 ARG A CA 1
ATOM 818 C C . ARG A 1 109 ? 10.315 9.338 -2.230 1.00 98.69 109 ARG A C 1
ATOM 820 O O . ARG A 1 109 ? 9.990 9.640 -1.082 1.00 98.69 109 ARG A O 1
ATOM 827 N N . LYS A 1 110 ? 9.984 10.083 -3.293 1.00 97.94 110 LYS A N 1
ATOM 828 C CA . LYS A 1 110 ? 9.233 11.345 -3.209 1.00 97.94 110 LYS A CA 1
ATOM 829 C C . LYS A 1 110 ? 7.863 11.137 -2.567 1.00 97.94 110 LYS A C 1
ATOM 831 O O . LYS A 1 110 ? 7.524 11.859 -1.635 1.00 97.94 110 LYS A O 1
ATOM 836 N N . LYS A 1 111 ? 7.104 10.146 -3.042 1.00 97.38 111 LYS A N 1
ATOM 837 C CA . LYS A 1 111 ? 5.757 9.854 -2.541 1.00 97.38 111 LYS A CA 1
ATOM 838 C C . LYS A 1 111 ? 5.779 9.389 -1.086 1.00 97.38 111 LYS A C 1
ATOM 840 O O . LYS A 1 111 ? 5.007 9.898 -0.283 1.00 97.38 111 LYS A O 1
ATOM 845 N N . SER A 1 112 ? 6.716 8.512 -0.724 1.00 98.06 112 SER A N 1
ATOM 846 C CA . SER A 1 112 ? 6.930 8.089 0.670 1.00 98.06 112 SER A CA 1
ATOM 847 C C . SER A 1 112 ? 7.248 9.283 1.568 1.00 98.06 112 SER A C 1
ATOM 849 O O . SER A 1 112 ? 6.736 9.384 2.675 1.00 98.06 112 SER A O 1
ATOM 851 N N . GLY A 1 113 ? 8.029 10.244 1.065 1.00 97.31 113 GLY A N 1
ATOM 852 C CA . GLY A 1 113 ? 8.318 11.497 1.757 1.00 97.31 113 GLY A CA 1
ATOM 853 C C . GLY A 1 113 ? 7.098 12.371 2.051 1.00 97.31 113 GLY A C 1
ATOM 854 O O . GLY A 1 113 ? 7.154 13.145 2.999 1.00 97.31 113 GLY A O 1
ATOM 855 N N . TRP A 1 114 ? 5.997 12.251 1.302 1.00 96.06 114 TRP A N 1
ATOM 856 C CA . TRP A 1 114 ? 4.757 12.969 1.615 1.00 96.06 114 TRP A CA 1
ATOM 857 C C . TRP A 1 114 ? 4.045 12.397 2.840 1.00 96.06 114 TRP A C 1
ATOM 859 O O . TRP A 1 114 ? 3.477 13.171 3.608 1.00 96.06 114 TRP A O 1
ATOM 869 N N . TYR A 1 115 ? 4.096 11.072 3.011 1.00 95.88 115 TYR A N 1
ATOM 870 C CA . TYR A 1 115 ? 3.428 10.333 4.087 1.00 95.88 115 TYR A CA 1
ATOM 871 C C . TYR A 1 115 ? 4.328 10.055 5.296 1.00 95.88 115 TYR A C 1
ATOM 873 O O . TYR A 1 115 ? 3.827 9.628 6.322 1.00 95.88 115 TYR A O 1
ATOM 881 N N . ALA A 1 116 ? 5.640 10.258 5.199 1.00 95.12 116 ALA A N 1
ATOM 882 C CA . ALA A 1 116 ? 6.573 10.099 6.314 1.00 95.12 116 ALA A CA 1
ATOM 883 C C . ALA A 1 116 ? 6.642 11.372 7.190 1.00 95.12 116 ALA A C 1
ATOM 885 O O . ALA A 1 116 ? 6.292 12.453 6.708 1.00 95.12 116 ALA A O 1
ATOM 886 N N . PRO A 1 117 ? 7.173 11.296 8.428 1.00 93.94 117 PRO A N 1
ATOM 887 C CA . PRO A 1 117 ? 7.383 12.457 9.291 1.00 93.94 117 PRO A CA 1
ATOM 888 C C . PRO A 1 117 ? 7.986 13.686 8.589 1.00 93.94 117 PRO A C 1
ATOM 890 O O . PRO A 1 117 ? 8.989 13.602 7.867 1.00 93.94 117 PRO A O 1
ATOM 893 N N . GLY A 1 118 ? 7.341 14.841 8.796 1.00 90.31 118 GLY A N 1
ATOM 894 C CA . GLY A 1 118 ? 7.672 16.117 8.145 1.00 90.31 118 GLY A CA 1
ATOM 895 C C . GLY A 1 118 ? 7.163 16.259 6.702 1.00 90.31 118 GLY A C 1
ATOM 896 O O . GLY A 1 118 ? 7.439 17.267 6.055 1.00 90.31 118 GLY A O 1
ATOM 897 N N . GLY A 1 119 ? 6.446 15.258 6.188 1.00 91.38 119 GLY A N 1
ATOM 898 C CA . GLY A 1 119 ? 5.830 15.264 4.867 1.00 91.38 119 GLY A CA 1
ATOM 899 C C . GLY A 1 119 ? 4.579 16.138 4.775 1.00 91.38 119 GLY A C 1
ATOM 900 O O . GLY A 1 119 ? 3.932 16.461 5.769 1.00 91.38 119 GLY A O 1
ATOM 901 N N . THR A 1 120 ? 4.209 16.514 3.551 1.00 89.50 120 THR A N 1
ATOM 902 C CA . THR A 1 120 ? 3.058 17.392 3.282 1.00 89.50 120 THR A CA 1
ATOM 903 C C . THR A 1 120 ? 1.704 16.755 3.600 1.00 89.50 120 THR A C 1
ATOM 905 O O . THR A 1 120 ? 0.751 17.487 3.861 1.00 89.50 120 THR A O 1
ATOM 908 N N . ILE A 1 121 ? 1.621 15.421 3.571 1.00 87.75 121 ILE A N 1
ATOM 909 C CA . ILE A 1 121 ? 0.413 14.624 3.8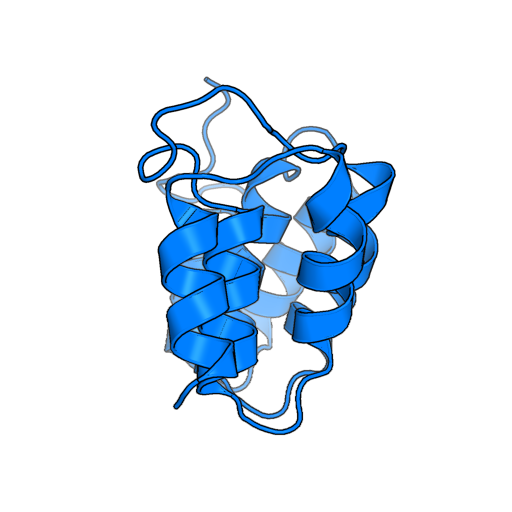48 1.00 87.75 121 ILE A CA 1
ATOM 910 C C . ILE A 1 121 ? 0.479 13.997 5.255 1.00 87.75 121 ILE A C 1
ATOM 912 O O . ILE A 1 121 ? -0.535 13.542 5.770 1.00 87.75 121 ILE A O 1
ATOM 916 N N . TYR A 1 122 ? 1.636 14.042 5.926 1.00 87.00 122 TYR A N 1
ATOM 917 C CA . TYR A 1 122 ? 1.826 13.583 7.306 1.00 87.00 122 TYR A CA 1
ATOM 918 C C . TYR A 1 122 ? 1.200 14.553 8.316 1.00 87.00 122 TYR A C 1
ATOM 920 O O . TYR A 1 122 ? 1.880 15.289 9.035 1.00 87.00 122 TYR A O 1
ATOM 928 N N . ARG A 1 123 ? -0.128 14.601 8.337 1.00 79.38 123 ARG A N 1
ATOM 929 C CA . ARG A 1 123 ? -0.914 15.331 9.325 1.00 79.38 123 ARG A CA 1
ATOM 930 C C . ARG A 1 123 ? -1.974 14.383 9.860 1.00 79.38 123 ARG A C 1
ATOM 932 O O . ARG A 1 123 ? -2.724 13.808 9.078 1.00 79.38 123 ARG A O 1
ATOM 939 N N . ARG A 1 124 ? -2.068 14.285 11.188 1.00 60.09 124 ARG A N 1
ATOM 940 C CA . ARG A 1 124 ? -3.270 13.754 11.831 1.00 60.09 124 ARG A CA 1
ATOM 941 C C . ARG A 1 124 ? -4.414 14.699 11.471 1.00 60.09 124 ARG A C 1
ATOM 943 O O . ARG A 1 124 ? -4.372 15.863 11.866 1.00 60.09 124 ARG A O 1
ATOM 950 N N . THR A 1 125 ? -5.358 14.231 10.663 1.00 52.72 125 THR A N 1
ATOM 951 C CA . THR A 1 125 ? -6.724 14.765 10.704 1.00 52.72 125 THR A CA 1
ATOM 952 C C . THR A 1 125 ? -7.363 14.349 12.011 1.00 52.72 125 THR A C 1
ATOM 954 O O . THR A 1 125 ? -7.211 13.151 12.346 1.00 52.72 125 THR A O 1
#

InterPro domains:
  IPR011989 Armadillo-like helical [G3DSA:1.25.10.10] (1-114)
  IPR016024 Armadillo-type fold [SSF48371] (2-113)

pLDDT: mean 93.6, std 7.9, range [52.72, 98.81]

Radius of gyration: 13.63 Å; chains: 1; bounding box: 36×29×33 Å